Protein AF-A0A432ZZC4-F1 (afdb_monomer_lite)

Foldseek 3Di:
DDPDDDDCDDPPCLLVVLVVVVVVDPDFFEAEPNPQDPVSVVVVVVRGPHYDDDNNVVVVVVVVVD

InterPro domains:
  IPR002028 Tryptophan synthase, alpha chain [PF00290] (1-64)
  IPR002028 Tryptophan synthase, alpha chain [PTHR43406] (1-64)
  IPR011060 Ribulose-phosphate binding barrel [SSF51366] (1-63)
  IPR013785 Aldolase-type TIM barrel [G3DSA:3.20.20.70] (1-66)

Radius of gyration: 13.13 Å; chains: 1; bounding box: 32×22×36 Å

Sequence (66 aa):
MGVTGSSDTVNSELPQLVARIREHTSLPLAVGFGVSTREHFKTVAKHANGVVIGSRIVTVLKQAGA

Organism: NCBI:txid994334

Structure (mmCIF, N/CA/C/O backbone):
data_AF-A0A432ZZC4-F1
#
_entry.id   AF-A0A432ZZC4-F1
#
loop_
_atom_site.group_PDB
_atom_site.id
_atom_site.type_symbol
_atom_site.label_atom_id
_atom_site.label_alt_id
_atom_site.label_comp_id
_atom_site.label_asym_id
_atom_site.label_entity_id
_atom_site.label_seq_id
_atom_site.pdbx_PDB_ins_code
_atom_site.Cartn_x
_atom_site.Cartn_y
_atom_site.Cartn_z
_atom_site.occupancy
_atom_site.B_iso_or_equiv
_atom_site.auth_seq_id
_atom_site.auth_comp_id
_atom_site.auth_asym_id
_atom_site.auth_atom_id
_atom_site.pdbx_PDB_model_num
ATOM 1 N N . MET A 1 1 ? 13.790 -0.955 9.884 1.00 50.31 1 MET A N 1
ATOM 2 C CA . MET A 1 1 ? 12.499 -1.069 9.173 1.00 50.31 1 MET A CA 1
ATOM 3 C C . MET A 1 1 ? 11.411 -1.390 10.187 1.00 50.31 1 MET A C 1
ATOM 5 O O . MET A 1 1 ? 11.457 -2.459 10.780 1.00 50.31 1 MET A O 1
ATOM 9 N N . GLY A 1 2 ? 10.497 -0.453 10.452 1.00 44.81 2 GLY A N 1
ATOM 10 C CA . GLY A 1 2 ? 9.353 -0.694 11.334 1.00 44.81 2 GLY A CA 1
ATOM 11 C C . GLY A 1 2 ? 8.297 -1.507 10.595 1.00 44.81 2 GLY A C 1
ATOM 12 O O . GLY A 1 2 ? 7.714 -1.030 9.624 1.00 44.81 2 GLY A O 1
ATOM 13 N N . VAL A 1 3 ? 8.085 -2.750 11.017 1.00 50.56 3 VAL A N 1
ATOM 14 C CA . VAL A 1 3 ? 6.963 -3.560 10.545 1.00 50.56 3 VAL A CA 1
ATOM 15 C C . VAL A 1 3 ? 5.758 -3.249 11.428 1.00 50.56 3 VAL A C 1
ATOM 17 O O . VAL A 1 3 ? 5.873 -3.248 12.647 1.00 50.56 3 VAL A O 1
ATOM 20 N N . THR A 1 4 ? 4.608 -3.017 10.795 1.00 46.31 4 THR A N 1
ATOM 21 C CA . THR A 1 4 ? 3.279 -2.764 11.390 1.00 46.31 4 THR A CA 1
ATOM 22 C C . THR A 1 4 ? 2.975 -1.325 11.844 1.00 46.31 4 THR A C 1
ATOM 24 O O . THR A 1 4 ? 3.574 -0.792 12.762 1.00 46.31 4 THR A O 1
ATOM 27 N N . GLY A 1 5 ? 1.984 -0.713 11.180 1.00 50.03 5 GLY A N 1
ATOM 28 C CA . GLY A 1 5 ? 0.946 0.153 11.766 1.00 50.03 5 GLY A CA 1
ATOM 29 C C . GLY A 1 5 ? 1.282 1.509 12.401 1.00 50.03 5 GLY A C 1
ATOM 30 O O . GLY A 1 5 ? 0.343 2.274 12.603 1.00 50.03 5 GLY A O 1
ATOM 31 N N . SER A 1 6 ? 2.538 1.825 12.712 1.00 48.38 6 SER A N 1
ATOM 32 C CA . SER A 1 6 ? 2.871 2.930 13.633 1.00 48.38 6 SER A CA 1
ATOM 33 C C . SER A 1 6 ? 4.023 3.836 13.183 1.00 48.38 6 SER A C 1
ATOM 35 O O . SER A 1 6 ? 4.651 4.496 14.005 1.00 48.38 6 SER A O 1
ATOM 37 N N . SER A 1 7 ? 4.302 3.917 11.880 1.00 53.09 7 SER A N 1
ATOM 38 C CA . SER A 1 7 ? 5.148 4.995 11.348 1.00 53.09 7 SER A CA 1
ATOM 39 C C . SER A 1 7 ? 4.273 6.140 10.842 1.00 53.09 7 SER A C 1
ATOM 41 O O . SER A 1 7 ? 3.510 5.962 9.893 1.00 53.09 7 SER A O 1
ATOM 43 N N . ASP A 1 8 ? 4.402 7.309 11.475 1.00 53.25 8 ASP A N 1
ATOM 44 C CA . ASP A 1 8 ? 3.745 8.566 11.076 1.00 53.25 8 ASP A CA 1
ATOM 45 C C . ASP A 1 8 ? 4.270 9.131 9.749 1.00 53.25 8 ASP A C 1
ATOM 47 O O . ASP A 1 8 ? 3.698 10.061 9.186 1.00 53.25 8 ASP A O 1
ATOM 51 N N . THR A 1 9 ? 5.338 8.549 9.210 1.00 55.06 9 THR A N 1
ATOM 52 C CA . THR A 1 9 ? 5.949 8.932 7.942 1.00 55.06 9 THR A CA 1
ATOM 53 C C . THR A 1 9 ? 5.890 7.781 6.945 1.00 55.06 9 THR A C 1
ATOM 55 O O . THR A 1 9 ? 6.248 6.640 7.249 1.00 55.06 9 THR A O 1
ATOM 58 N N . VAL A 1 10 ? 5.459 8.083 5.715 1.00 60.00 10 VAL A N 1
ATOM 59 C CA . VAL A 1 10 ? 5.699 7.190 4.571 1.00 60.00 10 VAL A CA 1
ATOM 60 C C . VAL A 1 10 ? 7.199 7.015 4.458 1.00 60.00 10 VAL A C 1
ATOM 62 O O . VAL A 1 10 ? 7.920 8.002 4.320 1.00 60.00 10 VAL A O 1
ATOM 65 N N . ASN A 1 11 ? 7.661 5.767 4.530 1.00 65.56 11 ASN A N 1
ATOM 66 C CA . ASN A 1 11 ? 9.078 5.475 4.395 1.00 65.56 11 ASN A CA 1
ATOM 67 C C . ASN A 1 11 ? 9.577 6.046 3.054 1.00 65.56 11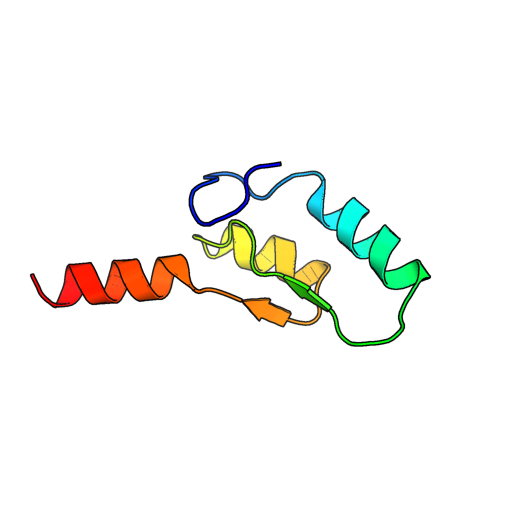 ASN A C 1
ATOM 69 O O . ASN A 1 11 ? 9.079 5.668 1.992 1.00 65.56 11 ASN A O 1
ATOM 73 N N . SER A 1 12 ? 10.547 6.958 3.108 1.00 68.81 12 SER A N 1
ATOM 74 C CA . SER A 1 12 ? 11.180 7.565 1.932 1.00 68.81 12 SER A CA 1
ATOM 75 C C . SER A 1 12 ? 11.858 6.526 1.033 1.00 68.81 12 SER A C 1
ATOM 77 O O . SER A 1 12 ? 12.040 6.772 -0.156 1.00 68.81 12 SER A O 1
ATOM 79 N N . GLU A 1 13 ? 12.166 5.344 1.568 1.00 74.12 13 GLU A N 1
ATOM 80 C CA . GLU A 1 13 ? 12.739 4.212 0.835 1.00 74.12 13 GLU A CA 1
ATOM 81 C C . GLU A 1 13 ? 11.693 3.388 0.066 1.00 74.12 13 GLU A C 1
ATOM 83 O O . GLU A 1 13 ? 12.046 2.516 -0.729 1.00 74.12 13 GLU A O 1
ATOM 88 N N . LEU A 1 14 ? 10.394 3.639 0.269 1.00 77.94 14 LEU A N 1
ATOM 89 C CA . LEU A 1 14 ? 9.326 2.854 -0.349 1.00 77.94 14 LEU A CA 1
ATOM 90 C C . LEU A 1 14 ? 9.415 2.809 -1.890 1.00 77.94 14 LEU A C 1
ATOM 92 O O . LEU A 1 14 ? 9.286 1.715 -2.442 1.00 77.94 14 LEU A O 1
ATOM 96 N N . PRO A 1 15 ? 9.676 3.919 -2.613 1.00 80.00 15 PRO A N 1
ATOM 97 C CA . PRO A 1 15 ? 9.814 3.870 -4.068 1.00 80.00 15 PRO A CA 1
ATOM 98 C C . PRO A 1 15 ? 10.976 2.976 -4.522 1.00 80.00 15 PRO A C 1
ATOM 100 O O . PRO A 1 15 ? 10.830 2.227 -5.486 1.00 80.00 15 PRO A O 1
ATOM 103 N N . GLN A 1 16 ? 12.105 3.007 -3.805 1.00 85.00 16 GLN A N 1
ATOM 104 C CA . GLN A 1 16 ? 13.278 2.181 -4.110 1.00 85.00 16 GLN A CA 1
ATOM 105 C C . GLN A 1 16 ? 12.998 0.698 -3.848 1.00 85.00 16 GLN A C 1
ATOM 107 O O . GLN A 1 16 ? 13.366 -0.157 -4.652 1.00 85.00 16 GLN A O 1
ATOM 112 N N . LEU A 1 17 ? 12.283 0.387 -2.764 1.00 85.56 17 LEU A N 1
ATOM 113 C CA . LEU A 1 17 ? 11.865 -0.977 -2.450 1.00 85.56 17 LEU A CA 1
ATOM 114 C C . LEU A 1 17 ? 10.938 -1.547 -3.531 1.00 85.56 17 LEU A C 1
ATOM 116 O O . LEU A 1 17 ? 11.139 -2.669 -3.99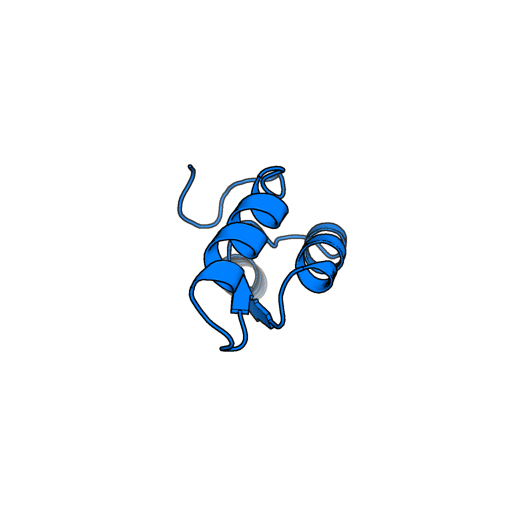0 1.00 85.56 17 LEU A O 1
ATOM 120 N N . VAL A 1 18 ? 9.939 -0.770 -3.959 1.00 85.81 18 VAL A N 1
ATOM 121 C CA . VAL A 1 18 ? 9.015 -1.179 -5.027 1.00 85.81 18 VAL A CA 1
ATOM 122 C C . VAL A 1 18 ? 9.765 -1.399 -6.341 1.00 85.81 18 VAL A C 1
ATOM 124 O O . VAL A 1 18 ? 9.511 -2.397 -7.013 1.00 85.81 18 VAL A O 1
ATOM 127 N N . ALA A 1 19 ? 10.702 -0.513 -6.694 1.00 88.19 19 ALA A N 1
ATOM 128 C CA . ALA A 1 19 ? 11.520 -0.654 -7.898 1.00 88.19 19 ALA A CA 1
ATOM 129 C C . ALA A 1 19 ? 12.329 -1.960 -7.886 1.00 88.19 19 ALA A C 1
ATOM 131 O O . ALA A 1 19 ? 12.236 -2.740 -8.829 1.00 88.19 19 ALA A O 1
ATOM 132 N N . ARG A 1 20 ? 13.009 -2.259 -6.773 1.00 90.75 20 ARG A N 1
ATOM 133 C CA . ARG A 1 20 ? 13.776 -3.501 -6.605 1.00 90.75 20 ARG A CA 1
ATOM 134 C C . ARG A 1 20 ? 12.909 -4.756 -6.730 1.00 90.75 20 ARG A C 1
ATOM 136 O O . ARG A 1 20 ? 13.334 -5.745 -7.310 1.00 90.75 20 ARG A O 1
ATOM 143 N N . ILE A 1 21 ? 11.689 -4.745 -6.193 1.00 89.75 21 ILE A N 1
ATOM 144 C CA . ILE A 1 21 ? 10.782 -5.900 -6.303 1.00 89.75 21 ILE A CA 1
ATOM 145 C C . ILE A 1 21 ? 10.299 -6.080 -7.750 1.00 89.75 21 ILE A C 1
ATOM 147 O O . ILE A 1 21 ? 10.214 -7.213 -8.221 1.00 89.75 21 ILE A O 1
ATOM 151 N N . ARG A 1 22 ? 10.026 -4.985 -8.476 1.00 89.38 22 ARG A N 1
ATOM 152 C CA . ARG A 1 22 ? 9.610 -5.035 -9.891 1.00 89.38 22 ARG A CA 1
ATOM 153 C C . ARG A 1 22 ? 10.654 -5.671 -10.808 1.00 89.38 22 ARG A C 1
ATOM 155 O O . ARG A 1 22 ? 10.273 -6.250 -11.817 1.00 89.38 22 ARG A O 1
ATOM 162 N N . GLU A 1 23 ? 11.937 -5.613 -10.463 1.00 93.88 23 GLU A N 1
ATOM 163 C CA . GLU A 1 23 ? 12.993 -6.301 -11.224 1.00 93.88 23 GLU A CA 1
ATOM 164 C C . GLU A 1 23 ? 12.848 -7.831 -11.186 1.00 93.88 23 GLU A C 1
ATOM 166 O O . GLU A 1 23 ? 13.313 -8.523 -12.088 1.00 93.88 23 GLU A O 1
ATOM 171 N N . HIS A 1 24 ? 12.167 -8.367 -10.171 1.00 94.38 24 HIS A N 1
ATOM 172 C CA . HIS A 1 24 ? 12.003 -9.805 -9.970 1.00 94.38 24 HIS A CA 1
ATOM 173 C C . HIS A 1 24 ? 10.607 -10.329 -10.330 1.00 94.38 24 HIS A C 1
ATOM 175 O O . HIS A 1 24 ? 10.402 -11.542 -10.344 1.00 94.38 24 HIS A O 1
ATOM 181 N N . THR A 1 25 ? 9.626 -9.458 -10.594 1.0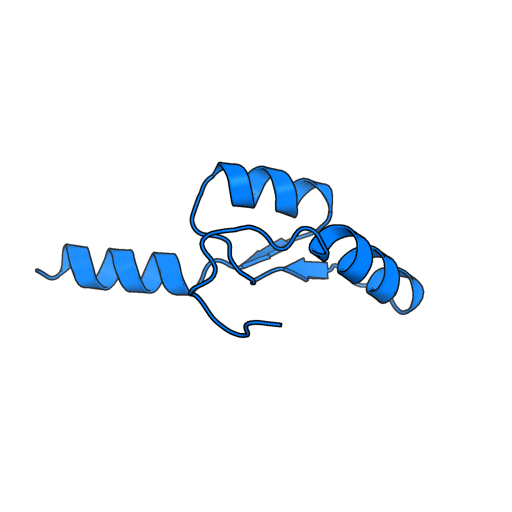0 91.56 25 THR A N 1
ATOM 182 C CA . THR A 1 25 ? 8.260 -9.887 -10.917 1.00 91.56 25 THR A CA 1
ATOM 183 C C . THR A 1 25 ? 7.490 -8.873 -11.758 1.00 91.56 25 THR A C 1
ATOM 185 O O . THR A 1 25 ? 7.587 -7.664 -11.562 1.00 91.56 25 THR A O 1
ATOM 188 N N . SER A 1 26 ? 6.652 -9.387 -12.658 1.00 90.38 26 SER A N 1
ATOM 189 C CA . SER A 1 26 ? 5.661 -8.618 -13.417 1.00 90.38 26 SER A CA 1
ATOM 190 C C . SER A 1 26 ? 4.278 -8.593 -12.756 1.00 90.38 26 SER A C 1
ATOM 192 O O . SER A 1 26 ? 3.360 -7.958 -13.277 1.00 90.38 26 SER A O 1
ATOM 194 N N . LEU A 1 27 ? 4.105 -9.274 -11.616 1.00 93.44 27 LEU A N 1
ATOM 195 C CA . LEU A 1 27 ? 2.829 -9.311 -10.906 1.00 93.44 27 LEU A CA 1
ATOM 196 C C . LEU A 1 27 ? 2.473 -7.936 -10.305 1.00 93.44 27 LEU A C 1
ATOM 198 O O . LEU A 1 27 ? 3.365 -7.172 -9.923 1.00 93.44 27 LEU A O 1
ATOM 202 N N . PRO A 1 28 ? 1.171 -7.613 -10.172 1.00 90.19 28 PRO A N 1
ATOM 203 C CA . PRO A 1 28 ? 0.731 -6.391 -9.508 1.00 90.19 28 PRO A CA 1
ATOM 204 C C . PRO A 1 28 ? 1.244 -6.305 -8.065 1.00 90.19 28 PRO A C 1
ATOM 206 O O . PRO A 1 28 ? 1.090 -7.244 -7.286 1.00 90.19 28 PRO A O 1
ATOM 209 N N . LEU A 1 29 ? 1.812 -5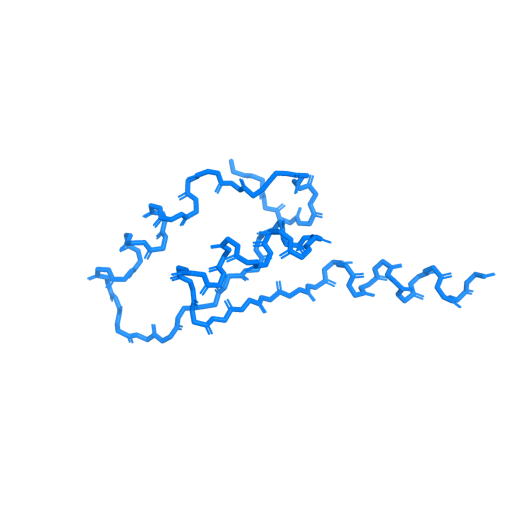.155 -7.689 1.00 89.31 29 LEU A N 1
ATOM 210 C CA . LEU A 1 29 ? 2.342 -4.931 -6.342 1.00 89.31 29 LEU A CA 1
ATOM 211 C C . LEU A 1 29 ? 1.363 -4.125 -5.487 1.00 89.31 29 LEU A C 1
ATOM 213 O O . LEU A 1 29 ? 0.948 -3.029 -5.874 1.00 89.31 29 LEU A O 1
ATOM 217 N N . ALA A 1 30 ? 1.040 -4.642 -4.302 1.00 88.31 30 ALA A N 1
ATOM 218 C CA . ALA A 1 30 ? 0.251 -3.945 -3.293 1.00 88.31 30 ALA A CA 1
ATOM 219 C C . ALA A 1 30 ? 1.129 -3.537 -2.100 1.00 88.31 30 ALA A C 1
ATOM 221 O O . ALA A 1 30 ? 1.956 -4.319 -1.636 1.00 88.31 30 ALA A O 1
ATOM 222 N N . VAL A 1 31 ? 0.939 -2.320 -1.584 1.00 86.25 31 VAL A N 1
ATOM 223 C CA . VAL A 1 31 ? 1.704 -1.782 -0.449 1.00 86.25 31 VAL A CA 1
ATOM 224 C C . VAL A 1 31 ? 0.787 -1.527 0.743 1.00 86.25 31 VAL A C 1
ATOM 226 O O . VAL A 1 31 ? -0.213 -0.829 0.614 1.00 86.25 31 VAL A O 1
ATOM 229 N N . GLY A 1 32 ? 1.154 -2.052 1.917 1.00 82.56 32 GLY A N 1
ATOM 230 C CA . GLY A 1 32 ? 0.369 -1.931 3.156 1.00 82.56 32 GLY A CA 1
ATOM 231 C C . GLY A 1 32 ? 1.074 -1.262 4.337 1.00 82.56 32 GLY A C 1
ATOM 232 O O . GLY A 1 32 ? 0.618 -1.389 5.472 1.00 82.56 32 GLY A O 1
ATOM 233 N N . PHE A 1 33 ? 2.204 -0.589 4.113 1.00 74.56 33 PHE A N 1
ATOM 234 C CA . PHE A 1 33 ? 3.029 -0.041 5.192 1.00 74.56 33 PHE A CA 1
ATOM 235 C C . PHE A 1 33 ? 2.783 1.461 5.387 1.00 74.56 33 PHE A C 1
ATOM 237 O O . PHE A 1 33 ? 2.974 2.243 4.461 1.00 74.56 33 PHE A O 1
ATOM 244 N N . GLY A 1 34 ? 2.382 1.865 6.600 1.00 68.25 34 GLY A N 1
ATOM 245 C CA . GLY A 1 34 ? 2.375 3.277 7.024 1.00 68.25 34 GLY A CA 1
ATOM 246 C C . GLY A 1 34 ? 1.338 4.183 6.344 1.00 68.25 34 GLY A C 1
ATOM 247 O O . GLY A 1 34 ? 1.478 5.405 6.359 1.00 68.25 34 GLY A O 1
ATOM 248 N N . VAL A 1 35 ? 0.287 3.624 5.734 1.00 76.44 35 VAL A N 1
ATOM 249 C CA . VAL A 1 35 ? -0.769 4.425 5.093 1.00 76.44 35 VAL A CA 1
ATOM 250 C C . VAL A 1 35 ? -1.855 4.769 6.109 1.00 76.44 35 VAL A C 1
ATOM 252 O O . VAL A 1 35 ? -2.748 3.970 6.389 1.00 76.44 35 VAL A O 1
ATOM 255 N N . SER A 1 36 ? -1.764 5.973 6.669 1.00 76.62 36 SER A N 1
ATOM 256 C CA . SER A 1 36 ? -2.704 6.510 7.661 1.00 76.62 36 SER A CA 1
ATOM 257 C C . SER A 1 36 ? -3.440 7.767 7.183 1.00 76.62 36 SER A C 1
ATOM 259 O O . SER A 1 36 ? -4.520 8.062 7.694 1.00 76.62 36 SER A O 1
ATOM 261 N N . THR A 1 37 ? -2.902 8.475 6.183 1.00 80.94 37 THR A N 1
ATOM 262 C CA . THR A 1 37 ? -3.456 9.723 5.633 1.00 80.94 37 THR A CA 1
ATOM 263 C C . THR A 1 37 ? -3.697 9.631 4.123 1.00 80.94 37 THR A C 1
ATOM 265 O O . THR A 1 37 ? -3.181 8.746 3.428 1.00 80.94 37 THR A O 1
ATOM 268 N N . ARG A 1 38 ? -4.490 10.566 3.584 1.00 83.62 38 ARG A N 1
ATOM 269 C CA . ARG A 1 38 ? -4.755 10.669 2.138 1.00 83.62 38 ARG A CA 1
ATOM 270 C C . ARG A 1 38 ? -3.484 11.018 1.362 1.00 83.62 38 ARG A C 1
ATOM 272 O O . ARG A 1 38 ? -3.302 10.560 0.236 1.00 83.62 38 ARG A O 1
ATOM 279 N N . GLU A 1 39 ? -2.610 11.813 1.953 1.00 82.44 39 GLU A N 1
ATOM 280 C CA . GLU A 1 39 ? -1.326 12.221 1.395 1.00 82.44 39 GLU A CA 1
ATOM 281 C C . GLU A 1 39 ? -0.418 11.001 1.244 1.00 82.44 39 GLU A C 1
ATOM 283 O O . GLU A 1 39 ? 0.167 10.800 0.179 1.00 82.44 39 GLU A O 1
ATOM 288 N N . HIS A 1 40 ? -0.393 10.123 2.254 1.00 78.69 40 HIS A N 1
ATOM 289 C CA . HIS A 1 40 ? 0.340 8.861 2.180 1.00 78.69 40 HIS A CA 1
ATOM 290 C C . HIS A 1 40 ? -0.193 7.998 1.039 1.00 78.69 40 HIS A C 1
ATOM 292 O O . HIS A 1 40 ? 0.578 7.542 0.198 1.00 78.69 40 HIS A O 1
ATOM 298 N N . PHE A 1 41 ? -1.518 7.850 0.946 1.00 83.56 41 PHE A N 1
ATOM 299 C CA . PHE A 1 41 ? -2.151 7.113 -0.145 1.00 83.56 41 PHE A CA 1
ATOM 300 C C . PHE A 1 41 ? -1.752 7.661 -1.522 1.00 83.56 41 PHE A C 1
ATOM 302 O O . PHE A 1 41 ? -1.348 6.888 -2.384 1.00 83.56 41 PHE A O 1
ATOM 309 N N . LYS A 1 42 ? -1.804 8.984 -1.731 1.00 85.12 42 LYS A N 1
ATOM 310 C CA . LYS A 1 42 ? -1.430 9.610 -3.012 1.00 85.12 42 LYS A CA 1
ATOM 311 C C . LYS A 1 42 ? 0.026 9.353 -3.391 1.00 85.12 42 LYS A C 1
ATOM 313 O O . LYS A 1 42 ? 0.316 9.182 -4.570 1.00 85.12 42 LYS A O 1
ATOM 318 N N . THR A 1 43 ? 0.934 9.344 -2.421 1.00 81.38 43 THR A N 1
ATOM 319 C CA . THR A 1 43 ? 2.350 9.047 -2.665 1.00 81.38 43 THR A CA 1
ATOM 320 C C . THR A 1 43 ? 2.545 7.578 -3.027 1.00 81.38 43 THR A C 1
ATOM 322 O O . THR A 1 43 ? 3.192 7.274 -4.024 1.00 81.38 43 THR A O 1
ATOM 325 N N . VAL A 1 44 ? 1.931 6.658 -2.279 1.00 81.81 44 VAL A N 1
ATOM 326 C CA . VAL A 1 44 ? 2.056 5.212 -2.522 1.00 81.81 44 VAL A CA 1
ATOM 327 C C . VAL A 1 44 ? 1.392 4.793 -3.837 1.00 81.81 44 VAL A C 1
ATOM 329 O O . VAL A 1 44 ? 1.967 4.013 -4.595 1.00 81.81 44 VAL A O 1
ATOM 332 N N . ALA A 1 45 ? 0.221 5.348 -4.152 1.00 84.56 45 ALA A N 1
ATOM 333 C CA . ALA A 1 45 ? -0.540 5.038 -5.363 1.00 84.56 45 ALA A CA 1
ATOM 334 C C . ALA A 1 45 ? 0.192 5.411 -6.665 1.00 84.56 45 ALA A C 1
ATOM 336 O O . ALA A 1 45 ? -0.138 4.882 -7.720 1.00 84.56 45 ALA A O 1
ATOM 337 N N . LYS A 1 46 ? 1.204 6.292 -6.613 1.00 85.38 46 LYS A N 1
ATOM 338 C CA . LYS A 1 46 ? 2.064 6.589 -7.772 1.00 85.38 46 LYS A CA 1
ATOM 339 C C . LYS A 1 46 ? 3.047 5.464 -8.099 1.00 85.38 46 LYS A C 1
ATOM 341 O O . LYS A 1 46 ? 3.558 5.417 -9.212 1.00 85.38 46 LYS A O 1
ATOM 346 N N . HIS A 1 47 ? 3.341 4.590 -7.139 1.00 82.31 47 HIS A N 1
ATOM 347 C CA . HIS A 1 47 ? 4.391 3.577 -7.260 1.00 82.31 47 HIS A CA 1
ATOM 348 C C . HIS A 1 47 ? 3.843 2.140 -7.201 1.00 82.31 47 HIS A C 1
ATOM 350 O O . HIS A 1 47 ? 4.411 1.233 -7.815 1.00 82.31 47 HIS A O 1
ATOM 356 N N . ALA A 1 48 ? 2.722 1.926 -6.510 1.00 85.81 48 ALA A N 1
ATOM 357 C CA . ALA A 1 48 ? 2.086 0.624 -6.331 1.00 85.81 48 ALA A CA 1
ATOM 358 C C . ALA A 1 48 ? 0.797 0.476 -7.154 1.00 85.81 48 ALA A C 1
ATOM 360 O O . ALA A 1 48 ? 0.109 1.450 -7.441 1.00 85.81 48 ALA A O 1
ATOM 361 N N . ASN A 1 49 ? 0.442 -0.766 -7.490 1.00 87.88 49 ASN A N 1
ATOM 362 C CA . ASN A 1 49 ? -0.826 -1.103 -8.141 1.00 87.88 49 ASN A CA 1
ATOM 363 C C . ASN A 1 49 ? -1.991 -1.171 -7.142 1.00 87.88 49 ASN A C 1
ATOM 365 O O . ASN A 1 49 ? -3.144 -1.007 -7.528 1.00 87.88 49 ASN A O 1
ATOM 369 N N . GLY A 1 50 ? -1.689 -1.415 -5.866 1.00 87.25 50 GLY A N 1
ATOM 370 C CA . GLY A 1 50 ? -2.673 -1.469 -4.792 1.00 87.25 50 GLY A CA 1
ATOM 371 C C . GLY A 1 50 ? -2.147 -0.874 -3.493 1.00 87.25 50 GLY A C 1
ATOM 372 O O . GLY A 1 50 ? -0.942 -0.861 -3.235 1.00 87.25 50 GLY A O 1
ATOM 373 N N . VAL A 1 51 ? -3.069 -0.401 -2.658 1.00 88.06 51 VAL A N 1
ATOM 374 C CA . VAL A 1 51 ? -2.769 0.117 -1.321 1.00 88.06 51 VAL A CA 1
ATOM 375 C C . VAL A 1 51 ? -3.635 -0.611 -0.305 1.00 88.06 51 VAL A C 1
ATOM 377 O O . VAL A 1 51 ? -4.852 -0.673 -0.459 1.00 88.06 51 VAL A O 1
ATOM 380 N N . VAL A 1 52 ? -3.011 -1.161 0.733 1.00 86.94 52 VAL A N 1
ATOM 381 C CA . VAL A 1 52 ? -3.683 -1.908 1.798 1.00 86.94 52 VAL A CA 1
ATOM 382 C C . VAL A 1 52 ? -3.740 -1.045 3.054 1.00 86.94 52 VAL A C 1
ATOM 384 O O . VAL A 1 52 ? -2.713 -0.611 3.570 1.00 86.94 52 VAL A O 1
ATOM 387 N N . ILE A 1 53 ? -4.949 -0.805 3.564 1.00 85.94 53 ILE A N 1
ATOM 388 C CA . ILE A 1 53 ? -5.184 0.002 4.766 1.00 85.94 53 ILE A CA 1
ATOM 389 C C . ILE A 1 53 ? -5.841 -0.888 5.821 1.00 85.94 53 ILE A C 1
ATOM 391 O O . ILE A 1 53 ? -7.052 -1.056 5.828 1.00 85.94 53 ILE A O 1
ATOM 395 N N . GLY A 1 54 ? -5.039 -1.473 6.711 1.00 85.31 54 GLY A N 1
ATOM 396 C CA . GLY A 1 54 ? -5.544 -2.316 7.802 1.00 85.31 54 GLY A CA 1
ATOM 397 C C . GLY A 1 54 ? -5.754 -1.534 9.099 1.00 85.31 54 GLY A C 1
ATOM 398 O O . GLY A 1 54 ? -6.877 -1.352 9.566 1.00 85.31 54 GLY A O 1
ATOM 399 N N . SER A 1 55 ? -4.661 -1.026 9.675 1.00 82.19 55 SER A N 1
ATOM 400 C CA . SER A 1 55 ? -4.653 -0.433 11.020 1.00 82.19 55 SER A CA 1
ATOM 401 C C . SER A 1 55 ? -5.625 0.737 11.175 1.00 82.19 55 SER A C 1
ATOM 403 O O . SER A 1 55 ? -6.307 0.826 12.191 1.00 82.19 55 SER A O 1
ATOM 405 N N . ARG A 1 56 ? -5.758 1.603 10.159 1.00 83.50 56 ARG A N 1
ATOM 406 C CA . ARG A 1 56 ? -6.685 2.742 10.227 1.00 83.50 56 ARG A CA 1
ATOM 407 C C . ARG A 1 56 ? -8.147 2.302 10.288 1.00 83.50 56 ARG A C 1
ATOM 409 O O . ARG A 1 56 ? -8.909 2.917 11.025 1.00 83.50 56 ARG A O 1
ATOM 416 N N . ILE A 1 57 ? -8.523 1.243 9.568 1.00 86.75 57 ILE A N 1
ATOM 417 C CA . ILE A 1 57 ? -9.884 0.690 9.617 1.00 86.75 57 ILE A CA 1
ATOM 418 C C . ILE A 1 57 ? -10.179 0.186 11.030 1.00 86.7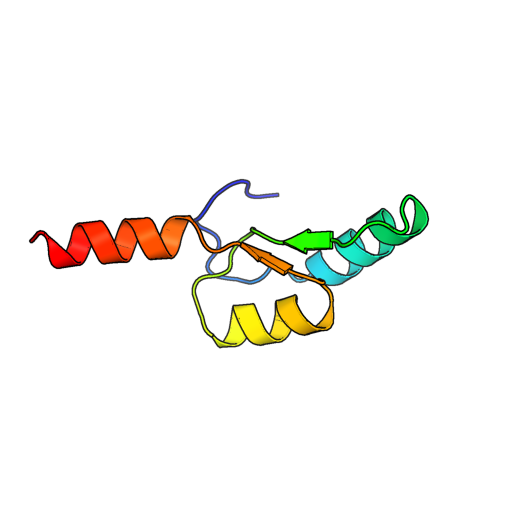5 57 ILE A C 1
ATOM 420 O O . ILE A 1 57 ? -11.192 0.559 11.614 1.00 86.75 57 I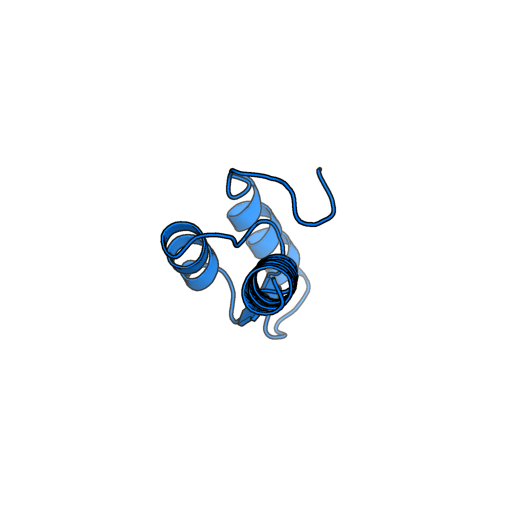LE A O 1
ATOM 424 N N . VAL A 1 58 ? -9.257 -0.583 11.617 1.00 88.31 58 VAL A N 1
ATOM 425 C CA . VAL A 1 58 ? -9.398 -1.086 12.993 1.00 88.31 58 VAL A CA 1
ATOM 426 C C . VAL A 1 58 ? -9.514 0.062 14.001 1.00 88.31 58 VAL A C 1
ATOM 428 O O . VAL A 1 58 ? -10.357 0.006 14.891 1.00 88.31 58 VAL A O 1
ATOM 431 N N . THR A 1 59 ? -8.712 1.123 13.862 1.00 86.94 59 THR A N 1
ATOM 432 C CA . THR A 1 59 ? -8.795 2.305 14.736 1.00 86.94 59 THR A CA 1
ATOM 433 C C . THR A 1 59 ? -10.146 3.011 14.627 1.00 86.94 59 THR A C 1
ATOM 435 O O . THR A 1 59 ? -10.728 3.344 15.654 1.00 86.94 59 THR A O 1
ATOM 438 N N . VAL A 1 60 ? -10.667 3.210 13.411 1.00 88.62 60 VAL A N 1
ATOM 439 C CA . VAL A 1 60 ? -11.981 3.840 13.197 1.00 88.62 60 VAL A CA 1
ATOM 440 C C . VAL A 1 60 ? -13.099 2.996 13.810 1.00 88.62 60 VAL A C 1
ATOM 442 O O . VAL A 1 60 ? -13.955 3.538 14.501 1.00 88.62 60 VAL A O 1
ATOM 445 N N . LEU A 1 61 ? -13.059 1.672 13.632 1.00 91.00 61 LEU A N 1
ATOM 446 C CA . LEU A 1 61 ? -14.032 0.761 14.242 1.00 91.00 61 LEU A CA 1
ATOM 447 C C . LEU A 1 61 ? -13.998 0.822 15.775 1.00 91.00 61 LEU A C 1
ATOM 449 O O . LEU A 1 61 ? -15.049 0.865 16.406 1.00 91.00 61 LEU A O 1
ATOM 453 N N . LYS A 1 62 ? -12.803 0.879 16.378 1.00 91.06 62 LYS A N 1
ATOM 454 C CA . LYS A 1 62 ? -12.655 1.037 17.834 1.00 91.06 62 LYS A CA 1
ATOM 455 C C . LYS A 1 62 ? -13.211 2.367 18.346 1.00 91.06 62 LYS A C 1
ATOM 457 O O . LYS A 1 62 ? -13.773 2.390 19.430 1.00 91.06 62 LYS A O 1
ATOM 462 N N . GLN A 1 63 ? -13.045 3.454 17.592 1.00 90.06 63 GLN A N 1
ATOM 463 C CA . GLN A 1 63 ? -13.552 4.779 17.967 1.00 90.06 63 GLN A CA 1
ATOM 464 C C . GLN A 1 63 ? -15.070 4.903 17.814 1.00 90.06 63 GLN A C 1
ATOM 466 O O . GLN A 1 63 ? -15.683 5.633 18.574 1.00 90.06 63 GLN A O 1
ATOM 471 N N . ALA A 1 64 ? -15.669 4.211 16.842 1.00 84.94 64 ALA A N 1
ATOM 472 C CA . ALA A 1 64 ? -17.112 4.257 16.602 1.00 84.94 64 ALA A CA 1
ATOM 473 C C . ALA A 1 64 ? -17.938 3.442 17.614 1.00 84.94 64 ALA A C 1
ATOM 475 O O . ALA A 1 64 ? -19.141 3.654 17.723 1.00 84.94 64 ALA A O 1
ATOM 476 N N . GLY A 1 65 ? -17.317 2.479 18.302 1.00 74.38 65 GLY A N 1
ATOM 477 C CA . GLY A 1 65 ? -17.961 1.670 19.343 1.00 74.38 65 GLY A CA 1
ATOM 478 C C . GLY A 1 65 ? -17.846 2.240 20.761 1.00 74.38 65 GLY A C 1
ATOM 479 O O . GLY A 1 65 ? -18.280 1.570 21.696 1.00 74.38 65 GLY A O 1
ATOM 480 N N . ALA A 1 66 ? -17.228 3.414 20.918 1.00 54.88 66 ALA A N 1
ATOM 481 C CA . ALA A 1 66 ? -17.162 4.186 22.159 1.00 54.88 66 ALA A CA 1
ATOM 482 C C . ALA A 1 66 ? -18.180 5.331 22.112 1.00 54.88 66 ALA A C 1
ATOM 484 O O . ALA A 1 66 ? -18.730 5.655 23.187 1.00 54.88 66 ALA A O 1
#

Secondary structure (DSSP, 8-state):
---SS--SS--TTHHHHHHHHHTT--SPPEE-SS--SHHHHHHHHTT-SEE---HHHHHHHHHHT-

pLDDT: mean 78.92, std 13.64, range [44.81, 94.38]